Protein AF-W6MS26-F1 (afdb_monomer)

pLDDT: mean 78.22, std 16.93, range [36.12, 95.62]

Nearest PDB structures (foldseek):
  6zw6-assembly1_A  TM=4.729E-01  e=1.577E-01  Nostoc punctiforme
  7o40-assembly1_F  TM=5.933E-01  e=5.986E-01  Synechocystis sp. PCC 6803 substr. Kazusa
  6zw4-assembly1_A  TM=4.926E-01  e=3.838E-01  Nostoc punctiforme
  6zw4-assembly1_E  TM=4.924E-01  e=1.367E+00  Nostoc punctiforme

Structure (mmCIF, N/CA/C/O backbone):
data_AF-W6MS26-F1
#
_entry.id   AF-W6MS26-F1
#
loop_
_atom_site.group_PDB
_atom_site.id
_atom_site.type_symbol
_atom_site.label_atom_id
_atom_site.label_alt_id
_atom_site.label_comp_id
_atom_site.label_asym_id
_atom_site.label_entity_id
_atom_site.label_seq_id
_atom_site.pdbx_PDB_ins_code
_atom_site.Cartn_x
_atom_site.Cartn_y
_atom_site.Cartn_z
_atom_site.occupancy
_atom_site.B_iso_or_equiv
_atom_site.auth_seq_id
_atom_site.auth_comp_id
_atom_site.auth_asym_id
_atom_site.auth_atom_id
_atom_site.pdbx_PDB_model_num
ATOM 1 N N . MET A 1 1 ? 24.047 -9.763 -22.344 1.00 40.62 1 MET A N 1
ATOM 2 C CA . MET A 1 1 ? 23.987 -9.605 -20.871 1.00 40.62 1 MET A CA 1
ATOM 3 C C . MET A 1 1 ? 23.119 -8.418 -20.430 1.00 40.62 1 MET A C 1
ATOM 5 O O . MET A 1 1 ? 22.996 -8.222 -19.233 1.00 40.62 1 MET A O 1
ATOM 9 N N . SER A 1 2 ? 22.512 -7.654 -21.349 1.00 57.59 2 SER A N 1
ATOM 10 C CA . SER A 1 2 ? 21.778 -6.408 -21.068 1.00 57.59 2 SER A CA 1
ATOM 11 C C . SER A 1 2 ? 20.254 -6.579 -20.934 1.00 57.59 2 SER A C 1
ATOM 13 O O . SER A 1 2 ? 19.649 -5.984 -20.053 1.00 57.59 2 SER A O 1
ATOM 15 N N . GLU A 1 3 ? 19.618 -7.439 -21.735 1.00 57.94 3 GLU A N 1
ATOM 16 C CA . GLU A 1 3 ? 18.144 -7.550 -21.737 1.00 57.94 3 GLU A CA 1
ATOM 17 C C . GLU A 1 3 ? 17.57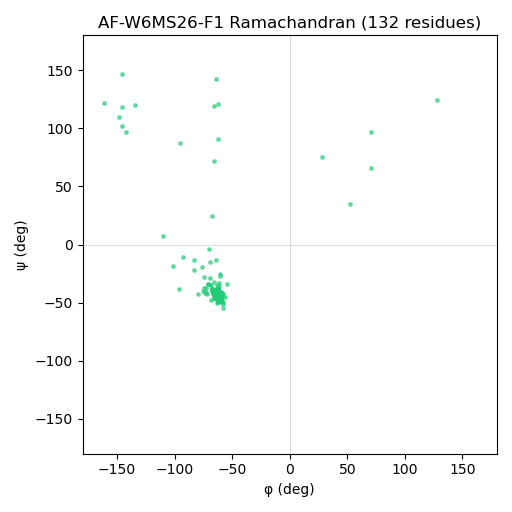0 -8.242 -20.489 1.00 57.94 3 GLU A C 1
ATOM 19 O O . GLU A 1 3 ? 16.540 -7.835 -19.956 1.00 57.94 3 GLU A O 1
ATOM 24 N N . GLU A 1 4 ? 18.252 -9.266 -19.974 1.00 58.31 4 GLU A N 1
ATOM 25 C CA . GLU A 1 4 ? 17.772 -10.054 -18.831 1.00 58.31 4 GLU A CA 1
ATOM 26 C C . GLU A 1 4 ? 17.822 -9.255 -17.514 1.00 58.31 4 GLU A C 1
ATOM 28 O O . GLU A 1 4 ? 16.934 -9.373 -16.666 1.00 58.31 4 GLU A O 1
ATOM 33 N N . SER A 1 5 ? 18.816 -8.369 -17.366 1.00 64.12 5 SER A N 1
ATOM 34 C CA . SER A 1 5 ? 18.892 -7.424 -16.246 1.00 64.12 5 SER A CA 1
ATOM 35 C C . SER A 1 5 ? 17.807 -6.351 -16.310 1.00 64.12 5 SER A C 1
ATOM 37 O O . SER A 1 5 ? 17.283 -5.953 -15.268 1.00 64.12 5 SER A O 1
ATOM 39 N N . ASP A 1 6 ? 17.434 -5.916 -17.514 1.00 67.56 6 ASP A N 1
ATOM 40 C CA . ASP A 1 6 ? 16.405 -4.895 -17.708 1.00 67.56 6 ASP A CA 1
ATOM 41 C C . ASP A 1 6 ? 15.002 -5.443 -17.437 1.00 67.56 6 ASP A C 1
ATOM 43 O O . ASP A 1 6 ? 14.216 -4.798 -16.737 1.00 67.56 6 ASP A O 1
ATOM 47 N N . ILE A 1 7 ? 14.705 -6.663 -17.898 1.00 76.56 7 ILE A N 1
ATOM 48 C CA . ILE A 1 7 ? 13.440 -7.354 -17.599 1.00 76.56 7 ILE A CA 1
ATOM 49 C C . ILE A 1 7 ? 13.286 -7.552 -16.089 1.00 76.56 7 ILE A C 1
ATOM 51 O O . ILE A 1 7 ? 12.238 -7.234 -15.525 1.00 76.56 7 ILE A O 1
ATOM 55 N N . ARG A 1 8 ? 14.343 -8.018 -15.413 1.00 76.62 8 ARG A N 1
ATOM 56 C CA . ARG A 1 8 ? 14.324 -8.226 -13.962 1.00 76.62 8 ARG A CA 1
ATOM 57 C C . ARG A 1 8 ? 14.098 -6.924 -13.197 1.00 76.62 8 ARG A C 1
ATOM 59 O O . ARG A 1 8 ? 13.294 -6.897 -12.270 1.00 76.62 8 ARG A O 1
ATOM 66 N N . TYR A 1 9 ? 14.749 -5.837 -13.606 1.00 79.19 9 TYR A N 1
ATOM 67 C CA . TYR A 1 9 ? 14.530 -4.529 -12.994 1.00 79.19 9 TYR A CA 1
ATOM 68 C C . TYR A 1 9 ? 13.082 -4.050 -13.163 1.00 79.19 9 TYR A C 1
ATOM 70 O O . TYR A 1 9 ? 12.478 -3.579 -12.201 1.00 79.19 9 TYR A O 1
ATOM 78 N N . ILE A 1 10 ? 12.511 -4.168 -14.370 1.00 81.38 10 ILE A N 1
ATOM 79 C CA . ILE A 1 10 ? 11.114 -3.785 -14.630 1.00 81.38 10 ILE A CA 1
ATOM 80 C C . ILE A 1 10 ? 10.172 -4.599 -13.741 1.00 81.38 10 ILE A C 1
ATOM 82 O O . ILE A 1 10 ? 9.283 -4.018 -13.118 1.00 81.38 10 ILE A O 1
ATOM 86 N N . GLN A 1 11 ? 10.405 -5.907 -13.623 1.00 83.81 11 GLN A N 1
ATOM 87 C CA . GLN A 1 11 ? 9.614 -6.778 -12.759 1.00 83.81 11 GLN A CA 1
ATOM 88 C C . GLN A 1 11 ? 9.685 -6.336 -11.291 1.00 83.81 11 GLN A C 1
ATOM 90 O O . GLN A 1 11 ? 8.650 -6.129 -10.671 1.00 83.81 11 GLN A O 1
ATOM 95 N N . GLU A 1 12 ? 10.880 -6.059 -10.763 1.00 83.75 12 GLU A N 1
ATOM 96 C CA . GLU A 1 12 ? 11.054 -5.570 -9.387 1.00 83.75 12 GLU A CA 1
ATOM 97 C C . GLU A 1 12 ? 10.346 -4.229 -9.127 1.00 83.75 12 GLU A C 1
ATOM 99 O O . GLU A 1 12 ? 10.015 -3.907 -7.983 1.00 83.75 12 GLU A O 1
ATOM 104 N N . ARG A 1 13 ? 10.146 -3.399 -10.159 1.00 85.00 13 ARG A N 1
ATOM 105 C CA . ARG A 1 13 ? 9.364 -2.158 -10.047 1.00 85.00 13 ARG A CA 1
ATOM 106 C C . ARG A 1 13 ? 7.866 -2.428 -10.105 1.00 85.00 13 ARG A C 1
ATOM 108 O O . ARG A 1 13 ? 7.141 -1.858 -9.298 1.00 85.00 13 ARG A O 1
ATOM 115 N N . LEU A 1 14 ? 7.408 -3.304 -11.000 1.00 87.06 14 LEU A N 1
ATOM 116 C CA . LEU A 1 14 ? 6.005 -3.725 -11.058 1.00 87.06 14 LEU A CA 1
ATOM 117 C C . LEU A 1 14 ? 5.566 -4.387 -9.747 1.00 87.06 14 LEU A C 1
ATOM 119 O O . LEU A 1 14 ? 4.502 -4.051 -9.235 1.00 87.06 14 LEU A O 1
ATOM 123 N N . ASP A 1 15 ? 6.415 -5.230 -9.161 1.00 89.56 15 ASP A N 1
ATOM 124 C CA . ASP A 1 15 ? 6.165 -5.864 -7.865 1.00 89.56 15 ASP A CA 1
ATOM 125 C C . ASP A 1 15 ? 6.096 -4.816 -6.736 1.00 89.56 15 ASP A C 1
ATOM 127 O O . ASP A 1 15 ? 5.217 -4.876 -5.877 1.00 89.56 15 ASP A O 1
ATOM 131 N N . SER A 1 16 ? 6.967 -3.799 -6.772 1.00 90.31 16 SER A N 1
ATOM 132 C CA . SER A 1 16 ? 6.938 -2.664 -5.832 1.00 90.31 16 SER A CA 1
ATOM 133 C C . SER A 1 16 ? 5.646 -1.842 -5.956 1.00 90.31 16 SER A C 1
ATOM 135 O O . SER A 1 16 ? 5.040 -1.474 -4.948 1.00 90.31 16 SER A O 1
ATOM 137 N N . LEU A 1 17 ? 5.181 -1.579 -7.185 1.00 90.62 17 LEU A N 1
ATOM 138 C CA . LEU A 1 17 ? 3.892 -0.920 -7.428 1.00 90.62 17 LEU A CA 1
ATOM 139 C C . LEU A 1 17 ? 2.717 -1.777 -6.939 1.00 90.62 17 LEU A C 1
ATOM 141 O O . LEU A 1 17 ? 1.801 -1.252 -6.313 1.00 90.62 17 LEU A O 1
ATOM 145 N N . TYR A 1 18 ? 2.763 -3.088 -7.164 1.00 92.69 18 TYR A N 1
ATOM 146 C CA . TYR A 1 18 ? 1.741 -4.011 -6.678 1.00 92.69 18 TYR A CA 1
ATOM 147 C C . TYR A 1 18 ? 1.667 -4.044 -5.141 1.00 92.69 18 TYR A C 1
ATOM 149 O O . TYR A 1 18 ? 0.579 -4.081 -4.559 1.00 92.69 18 TYR A O 1
ATOM 157 N N . GLU A 1 19 ? 2.812 -3.975 -4.457 1.00 93.12 19 GLU A N 1
ATOM 158 C CA . GLU A 1 19 ? 2.858 -3.871 -2.994 1.00 93.12 19 GLU A CA 1
ATOM 159 C C . GLU A 1 19 ? 2.206 -2.568 -2.500 1.00 93.12 19 GLU A C 1
ATOM 161 O O . GLU A 1 19 ? 1.464 -2.568 -1.514 1.00 93.12 19 GLU A O 1
ATOM 166 N N . ILE A 1 20 ? 2.445 -1.453 -3.197 1.00 93.19 20 ILE A N 1
ATOM 167 C CA . ILE A 1 20 ? 1.799 -0.165 -2.913 1.00 93.19 20 ILE A CA 1
ATOM 168 C C . ILE A 1 20 ? 0.281 -0.273 -3.088 1.00 93.19 20 ILE A C 1
ATOM 170 O O . ILE A 1 20 ? -0.454 0.136 -2.189 1.00 93.19 20 ILE A O 1
ATOM 174 N N . ASP A 1 21 ? -0.191 -0.843 -4.197 1.00 93.69 21 ASP A N 1
ATOM 175 C CA . ASP A 1 21 ? -1.623 -1.028 -4.455 1.00 93.69 21 ASP A CA 1
ATOM 176 C C . ASP A 1 21 ? -2.273 -1.897 -3.375 1.00 93.69 21 ASP A C 1
ATOM 178 O O . ASP A 1 21 ? -3.334 -1.557 -2.847 1.00 93.69 21 ASP A O 1
ATOM 182 N N . THR A 1 22 ? -1.592 -2.964 -2.954 1.00 94.56 22 THR A N 1
ATOM 183 C CA . THR A 1 22 ? -2.045 -3.813 -1.847 1.00 94.56 22 THR A CA 1
ATOM 184 C C . THR A 1 22 ? -2.187 -3.004 -0.554 1.00 94.56 22 THR A C 1
ATOM 186 O O . THR A 1 22 ? -3.208 -3.102 0.122 1.00 94.56 22 THR A O 1
ATOM 189 N N . LYS A 1 23 ? -1.220 -2.134 -0.226 1.00 92.62 23 LYS A N 1
ATOM 190 C CA . LYS A 1 23 ? -1.308 -1.248 0.952 1.00 92.62 23 LYS A CA 1
ATOM 191 C C . LYS A 1 23 ? -2.465 -0.257 0.862 1.00 92.62 23 LYS A C 1
ATOM 193 O O . LYS A 1 23 ? -3.071 0.049 1.888 1.00 92.62 23 LYS A O 1
ATOM 198 N N . ILE A 1 24 ? -2.792 0.232 -0.335 1.00 94.00 24 ILE A N 1
ATOM 199 C CA . ILE A 1 24 ? -3.953 1.106 -0.558 1.00 94.00 24 ILE A CA 1
ATOM 200 C C . ILE A 1 24 ? -5.256 0.337 -0.309 1.00 94.00 24 ILE A C 1
ATOM 202 O O . ILE A 1 24 ? -6.145 0.854 0.367 1.00 94.00 24 ILE A O 1
ATOM 206 N N . VAL A 1 25 ? -5.362 -0.906 -0.784 1.00 95.44 25 VAL A N 1
ATOM 207 C CA . VAL A 1 25 ? -6.527 -1.764 -0.513 1.00 95.44 25 VAL A CA 1
ATOM 208 C C . VAL A 1 25 ? -6.665 -2.040 0.986 1.00 95.44 25 VAL A C 1
ATOM 210 O O . VAL A 1 25 ? -7.742 -1.833 1.543 1.00 95.44 25 VAL A O 1
ATOM 213 N N . THR A 1 26 ? -5.579 -2.407 1.670 1.00 94.00 26 THR A N 1
ATOM 214 C CA . THR A 1 26 ? -5.584 -2.627 3.128 1.00 94.00 26 THR A CA 1
ATOM 215 C C . THR A 1 26 ? -5.944 -1.357 3.901 1.00 94.00 26 THR A C 1
ATOM 217 O O . THR A 1 26 ? -6.634 -1.408 4.915 1.00 94.00 26 THR A O 1
ATOM 220 N N . LEU A 1 27 ? -5.511 -0.184 3.432 1.00 94.69 27 LEU A N 1
ATOM 221 C CA . LEU A 1 27 ? -5.924 1.097 4.002 1.00 94.69 27 LEU A CA 1
ATOM 222 C C . LEU A 1 27 ? -7.439 1.300 3.904 1.00 94.69 27 LEU A C 1
ATOM 224 O O . LEU A 1 27 ? -8.049 1.721 4.887 1.00 94.69 27 LEU A O 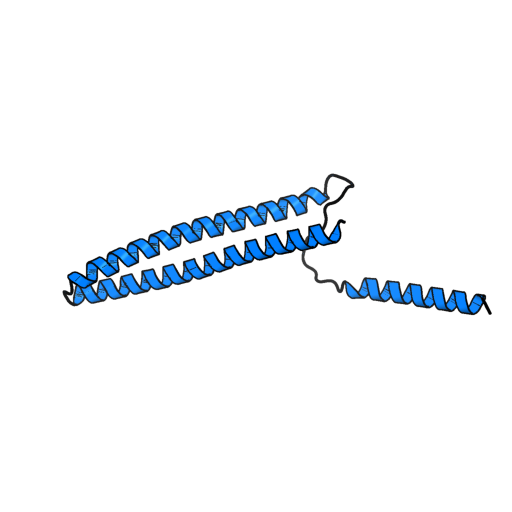1
ATOM 228 N N . LEU A 1 28 ? -8.044 1.001 2.752 1.00 94.56 28 LEU A N 1
ATOM 229 C CA . LEU A 1 28 ? -9.493 1.117 2.566 1.00 94.56 28 LEU A CA 1
ATOM 230 C C . LEU A 1 28 ? -10.255 0.145 3.474 1.00 94.56 28 LEU A C 1
ATOM 232 O O . LEU A 1 28 ? -11.267 0.528 4.062 1.00 94.56 28 LEU A O 1
ATOM 236 N N . ASP A 1 29 ? -9.742 -1.072 3.641 1.00 95.62 29 ASP A N 1
ATOM 237 C CA . ASP A 1 29 ? -10.323 -2.069 4.542 1.00 95.62 29 ASP A CA 1
ATOM 238 C C . ASP A 1 29 ? -10.258 -1.624 6.014 1.00 95.62 29 ASP A C 1
ATOM 240 O O . ASP A 1 29 ? -11.264 -1.640 6.730 1.00 95.62 29 ASP A O 1
ATOM 244 N N . ASN A 1 30 ? -9.112 -1.087 6.447 1.00 93.69 30 ASN A N 1
ATOM 245 C CA . ASN A 1 30 ? -8.951 -0.529 7.791 1.00 93.69 30 ASN A CA 1
ATOM 246 C C . ASN A 1 30 ? -9.869 0.681 8.030 1.00 93.69 30 ASN A C 1
ATOM 248 O O . ASN A 1 30 ? -10.426 0.826 9.119 1.00 93.69 30 ASN A O 1
ATOM 252 N N . MET A 1 31 ? -10.076 1.541 7.023 1.00 94.38 31 MET A N 1
ATOM 253 C CA . MET A 1 31 ? -11.040 2.647 7.110 1.00 94.38 31 MET A CA 1
ATOM 254 C C . MET A 1 31 ? -12.477 2.136 7.246 1.00 94.38 31 MET A C 1
ATOM 256 O O . MET A 1 31 ? -13.222 2.621 8.099 1.00 94.38 31 MET A O 1
ATOM 260 N N . SER A 1 32 ? -12.864 1.151 6.433 1.00 95.56 32 SER A N 1
ATOM 261 C CA . SER A 1 32 ? -14.188 0.522 6.492 1.00 95.56 32 SER A CA 1
ATOM 262 C C . SER A 1 32 ? -14.450 -0.095 7.870 1.00 95.56 32 SER A C 1
ATOM 264 O O . SER A 1 32 ? -15.492 0.144 8.491 1.00 95.56 32 SER A O 1
ATOM 266 N N . SER A 1 33 ? -13.456 -0.806 8.400 1.00 93.50 33 SER A N 1
ATOM 267 C CA . SER A 1 33 ? -13.496 -1.413 9.730 1.00 93.50 33 SER A CA 1
ATOM 268 C C . SER A 1 33 ? -13.561 -0.362 10.842 1.00 93.50 33 SER A C 1
ATOM 270 O O . SER A 1 33 ? -14.357 -0.492 11.768 1.00 93.50 33 SER A O 1
ATOM 272 N N . ALA A 1 34 ? -12.805 0.737 10.742 1.00 92.88 34 ALA A N 1
ATOM 273 C CA . ALA A 1 34 ? -12.893 1.846 11.695 1.00 92.88 34 ALA A CA 1
ATOM 274 C C . ALA A 1 34 ? -14.293 2.491 11.706 1.00 92.88 34 ALA A C 1
ATOM 276 O O . ALA A 1 34 ? -14.857 2.736 12.772 1.00 92.88 34 ALA A O 1
ATOM 277 N N . ILE A 1 35 ? -14.894 2.732 10.538 1.00 93.88 35 ILE A N 1
ATOM 278 C CA . ILE A 1 35 ? -16.253 3.290 10.445 1.00 93.88 35 ILE A CA 1
ATOM 279 C C . ILE A 1 35 ? -17.284 2.318 11.036 1.00 93.88 35 ILE A C 1
ATOM 281 O O . ILE A 1 35 ? -18.187 2.742 11.763 1.00 93.88 35 ILE A O 1
ATOM 285 N N . SER A 1 36 ? -17.130 1.021 10.769 1.00 92.62 36 SER A N 1
ATOM 286 C CA . SER A 1 36 ? -18.000 -0.025 11.316 1.00 92.62 36 SER A CA 1
ATOM 287 C C . SER A 1 36 ? -17.919 -0.074 12.843 1.00 92.62 36 SER A C 1
ATOM 289 O O . SER A 1 36 ? -18.952 -0.001 13.511 1.00 92.62 36 SER A O 1
ATOM 291 N N . ASN A 1 37 ? -16.705 -0.048 13.402 1.00 91.06 37 ASN A N 1
ATOM 292 C CA . ASN A 1 37 ? -16.471 -0.008 14.847 1.00 91.06 37 ASN A CA 1
ATOM 293 C C . ASN A 1 37 ? -17.051 1.259 15.489 1.00 91.06 37 ASN A C 1
ATOM 295 O O . ASN A 1 37 ? -17.620 1.206 16.576 1.00 91.06 37 ASN A O 1
ATOM 299 N N . LEU A 1 38 ? -16.966 2.410 14.814 1.00 90.25 38 LEU A N 1
ATOM 300 C CA . LEU A 1 38 ? -17.585 3.649 15.287 1.00 90.25 38 LEU A CA 1
ATOM 301 C C . LEU A 1 38 ? -19.116 3.510 15.381 1.00 90.25 38 LEU A C 1
ATOM 303 O O . LEU A 1 38 ? -19.729 3.929 16.369 1.00 90.25 38 LEU A O 1
ATOM 307 N N . HIS A 1 39 ? -19.739 2.925 14.355 1.00 90.06 39 HIS A N 1
ATOM 308 C CA . HIS A 1 39 ? -21.182 2.700 14.326 1.00 90.06 39 HIS A CA 1
ATOM 309 C C . HIS A 1 39 ? -21.622 1.715 15.417 1.00 90.06 39 HIS A C 1
ATOM 311 O O . HIS A 1 39 ? -22.582 1.977 16.148 1.00 90.06 39 HIS A O 1
ATOM 317 N N . GLU A 1 40 ? -20.891 0.612 15.561 1.00 88.38 40 GLU A N 1
ATOM 318 C CA . GLU A 1 40 ? -21.139 -0.404 16.577 1.00 88.38 40 GLU A CA 1
ATOM 319 C C . GLU A 1 40 ? -20.960 0.152 17.993 1.00 88.38 40 GLU A C 1
ATOM 321 O O . GLU A 1 40 ? -21.858 0.0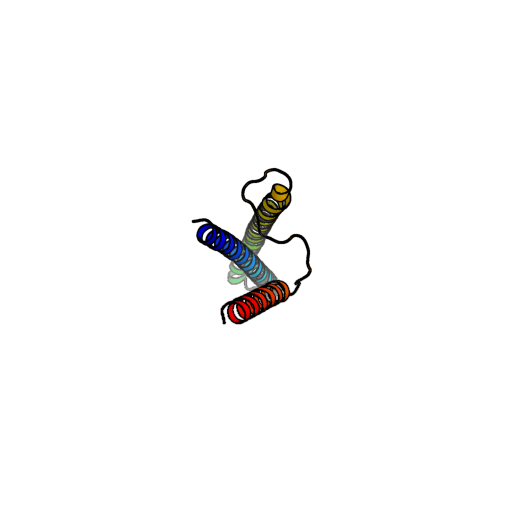12 18.825 1.00 88.38 40 GLU A O 1
ATOM 326 N N . GLY A 1 41 ? -19.879 0.894 18.241 1.00 86.44 41 GLY A N 1
ATOM 327 C CA . GLY A 1 41 ? -19.634 1.561 19.517 1.00 86.44 41 GLY A CA 1
ATOM 328 C C . GLY A 1 41 ? -20.761 2.527 19.887 1.00 86.44 41 GLY A C 1
ATOM 329 O O . GLY A 1 41 ? -21.253 2.507 21.015 1.00 86.44 41 GLY A O 1
ATOM 330 N N . LYS A 1 42 ? -21.263 3.316 18.925 1.00 87.75 42 LYS A N 1
ATOM 331 C CA . LYS A 1 42 ? -22.412 4.210 19.149 1.00 87.75 42 LYS A CA 1
ATOM 332 C C . LYS A 1 42 ? -23.678 3.436 19.535 1.00 87.75 42 LYS A C 1
ATOM 334 O O . LYS A 1 42 ? -24.390 3.848 20.451 1.00 87.75 42 LYS A O 1
ATOM 339 N N . LYS A 1 43 ? -23.949 2.310 18.868 1.00 86.44 43 LYS A N 1
ATOM 340 C CA . LYS A 1 43 ? -25.094 1.437 19.167 1.00 86.44 43 LYS A CA 1
ATOM 341 C C . LYS A 1 43 ? -24.972 0.790 20.550 1.00 86.44 43 LYS A C 1
ATOM 343 O O . LYS A 1 43 ? -25.962 0.732 21.274 1.00 86.44 43 LYS A O 1
ATOM 348 N N . MET A 1 44 ? -23.774 0.352 20.935 1.00 82.88 44 MET A N 1
ATOM 349 C CA . MET A 1 44 ? -23.507 -0.260 22.242 1.00 82.88 44 MET A CA 1
ATOM 350 C C . MET A 1 44 ? -23.651 0.731 23.400 1.00 82.88 44 MET A C 1
ATOM 352 O O . MET A 1 44 ? -24.222 0.369 24.429 1.00 82.88 44 MET A O 1
ATOM 356 N N . ILE A 1 45 ? -23.231 1.990 23.216 1.00 83.00 45 ILE A N 1
ATOM 357 C CA . ILE A 1 45 ? -23.451 3.070 24.196 1.00 83.00 45 ILE A CA 1
ATOM 358 C C . ILE A 1 45 ? -24.949 3.259 24.462 1.00 83.00 45 ILE A C 1
ATOM 360 O O . ILE A 1 45 ? -25.364 3.387 25.609 1.00 83.00 45 ILE A O 1
ATOM 364 N N . SER A 1 46 ? -25.783 3.219 23.417 1.00 79.88 46 SER A N 1
ATOM 365 C CA . SER A 1 46 ? -27.244 3.313 23.566 1.00 79.88 46 SER A CA 1
ATOM 366 C C . SER A 1 46 ? -27.886 2.087 24.235 1.00 79.88 46 SER A C 1
ATOM 368 O O . SER A 1 46 ? -29.041 2.163 24.640 1.00 79.88 46 SER A O 1
ATOM 370 N N . GLN A 1 47 ? -27.170 0.963 24.336 1.00 82.56 47 GLN A N 1
ATOM 371 C CA . GLN A 1 47 ? -27.657 -0.307 24.891 1.00 82.56 47 GLN A CA 1
ATOM 372 C C . GLN A 1 47 ? -27.021 -0.665 26.248 1.00 82.56 47 GLN A C 1
ATOM 374 O O . GLN A 1 47 ? -27.245 -1.772 26.733 1.00 82.56 47 GLN A O 1
ATOM 379 N N . SER A 1 48 ? -26.230 0.237 26.850 1.00 75.38 48 SER A N 1
ATOM 380 C CA . SER A 1 48 ? -25.556 0.051 28.151 1.00 75.38 48 SER A CA 1
ATOM 381 C C . SER A 1 48 ? -24.729 -1.243 28.265 1.00 75.38 48 SER A C 1
ATOM 383 O O . SER A 1 48 ? -24.654 -1.849 29.331 1.00 75.38 48 SER A O 1
ATOM 385 N N . LYS A 1 49 ? -24.096 -1.680 27.166 1.00 73.31 49 LYS A N 1
ATOM 386 C CA . LYS A 1 49 ? -23.169 -2.827 27.156 1.00 73.31 49 LYS A CA 1
ATOM 387 C C . LYS A 1 49 ? -21.724 -2.341 27.301 1.00 73.31 49 LYS A C 1
ATOM 389 O O . LYS A 1 49 ? -21.054 -2.085 26.303 1.00 73.31 49 LYS A O 1
ATOM 394 N N . GLU A 1 50 ? -21.26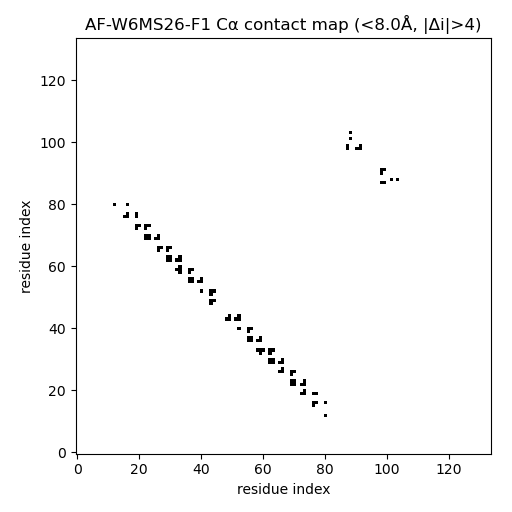8 -2.175 28.542 1.00 71.31 50 GLU A N 1
ATOM 395 C CA . GLU A 1 50 ? -19.963 -1.565 28.854 1.00 71.31 50 GLU A CA 1
ATOM 396 C C . GLU A 1 50 ? -18.753 -2.478 28.582 1.00 71.31 50 GLU A C 1
ATOM 398 O O . GLU A 1 50 ? -17.769 -2.002 28.023 1.00 71.31 50 GLU A O 1
ATOM 403 N N . GLU A 1 51 ? -18.818 -3.783 28.878 1.00 67.81 51 GLU A N 1
ATOM 404 C CA . GLU A 1 51 ? -17.676 -4.700 28.669 1.00 67.81 51 GLU A CA 1
ATOM 405 C C . GLU A 1 51 ? -17.262 -4.821 27.191 1.00 67.81 51 GLU A C 1
ATOM 407 O O . GLU A 1 51 ? -16.075 -4.845 26.874 1.00 67.81 51 GLU A O 1
ATOM 412 N N . SER A 1 52 ? -18.227 -4.833 26.266 1.00 75.25 52 SER A N 1
ATOM 413 C CA . SER A 1 52 ? -17.966 -4.884 24.819 1.00 75.25 52 SER A CA 1
ATOM 414 C C . SER A 1 52 ? -17.506 -3.548 24.229 1.00 75.25 52 SER A C 1
ATOM 416 O O . SER A 1 52 ? -16.947 -3.516 23.134 1.00 75.25 52 SER A O 1
ATOM 418 N N . LEU A 1 53 ? -17.749 -2.432 24.923 1.00 82.81 53 LEU A N 1
ATOM 419 C CA . LEU A 1 53 ? -17.487 -1.096 24.391 1.00 82.81 53 LEU A CA 1
ATOM 420 C C . LEU A 1 53 ? -15.990 -0.767 24.376 1.00 82.81 53 LEU A C 1
ATOM 422 O O . LEU A 1 53 ? -15.513 -0.123 23.440 1.00 82.81 53 LEU A O 1
ATOM 426 N N . GLU A 1 54 ? -15.248 -1.197 25.397 1.00 85.44 54 GLU A N 1
ATOM 427 C CA . GLU A 1 54 ? -13.805 -0.945 25.470 1.00 85.44 54 GLU A CA 1
ATOM 428 C C . GLU A 1 54 ? -13.026 -1.717 24.400 1.00 85.44 54 GLU A C 1
ATOM 430 O O . GLU A 1 54 ? -12.093 -1.171 23.807 1.00 85.44 54 GLU A O 1
ATOM 435 N N . GLU A 1 55 ? -13.460 -2.932 24.058 1.00 87.38 55 GLU A N 1
ATOM 436 C CA . GLU A 1 55 ? -12.859 -3.702 22.964 1.00 87.38 55 GLU A CA 1
ATOM 437 C C . GLU A 1 55 ? -13.090 -3.020 21.605 1.00 87.38 55 GLU A C 1
ATOM 439 O O . GLU A 1 55 ? -12.146 -2.810 20.844 1.00 87.38 55 GLU A O 1
ATOM 444 N N . VAL A 1 56 ? -14.314 -2.553 21.331 1.00 88.06 56 VAL A N 1
ATOM 445 C CA . VAL A 1 56 ? -14.625 -1.820 20.089 1.00 88.06 56 VAL A CA 1
ATOM 446 C C . VAL A 1 56 ? -13.832 -0.512 19.988 1.00 88.06 56 VAL A C 1
ATOM 448 O O . VAL A 1 56 ? -13.330 -0.168 18.915 1.00 88.06 56 VAL A O 1
ATOM 451 N N . LYS A 1 57 ? -13.650 0.218 21.098 1.00 89.50 57 LYS A N 1
ATOM 452 C CA . LYS A 1 57 ? -12.799 1.422 21.134 1.00 89.50 57 LYS A CA 1
ATOM 453 C C . LYS A 1 57 ? -11.334 1.102 20.851 1.00 89.50 57 LYS A C 1
ATOM 455 O O . LYS A 1 57 ? -10.674 1.860 20.137 1.00 89.50 57 LYS A O 1
ATOM 460 N N . LYS A 1 58 ? -10.818 0.001 21.403 1.00 91.88 58 LYS A N 1
ATOM 461 C CA . LYS A 1 58 ? -9.447 -0.451 21.159 1.00 91.88 58 LYS A CA 1
ATOM 462 C C . LYS A 1 58 ? -9.243 -0.784 19.682 1.00 91.88 58 LYS A C 1
ATOM 464 O O . LYS A 1 58 ? -8.328 -0.233 19.073 1.00 91.88 58 LYS A O 1
ATOM 469 N N . GLN A 1 59 ? -10.138 -1.577 19.095 1.00 90.75 59 GLN A N 1
ATOM 470 C CA . GLN A 1 59 ? -10.093 -1.930 17.673 1.00 90.75 59 GLN A CA 1
ATOM 471 C C . GLN A 1 59 ? -10.255 -0.705 16.768 1.00 90.75 59 GLN A C 1
ATOM 473 O O . GLN A 1 59 ? -9.578 -0.584 15.754 1.00 90.75 59 GLN A O 1
ATOM 478 N N . PHE A 1 60 ? -11.116 0.250 17.133 1.00 92.62 60 PHE A N 1
ATOM 479 C CA . PHE A 1 60 ? -11.226 1.526 16.422 1.00 92.62 60 PHE A CA 1
ATOM 480 C C . PHE A 1 60 ? -9.899 2.295 16.419 1.00 92.62 60 PHE A C 1
ATOM 482 O O . PHE A 1 60 ? -9.443 2.743 15.368 1.00 92.62 60 PHE A O 1
ATOM 489 N N . LYS A 1 61 ? -9.258 2.426 17.587 1.00 93.88 61 LYS A N 1
ATOM 490 C CA . LYS A 1 61 ? -7.972 3.119 17.722 1.00 93.88 61 LYS A CA 1
ATOM 491 C C . LYS A 1 61 ? -6.873 2.436 16.906 1.00 93.88 61 LYS A C 1
ATOM 493 O O . LYS A 1 61 ? -6.094 3.128 16.255 1.00 93.88 61 LYS A O 1
ATOM 498 N N . GLU A 1 62 ? -6.829 1.109 16.936 1.00 95.06 62 GLU A N 1
ATOM 499 C CA . GLU A 1 62 ? -5.885 0.302 16.163 1.00 95.06 62 GLU A CA 1
ATOM 500 C C . GLU A 1 62 ? -6.103 0.474 14.656 1.00 95.06 62 GLU A C 1
ATOM 502 O O . GLU A 1 62 ? -5.174 0.851 13.945 1.00 95.06 62 GLU A O 1
ATOM 507 N N . ASN A 1 63 ? -7.345 0.340 14.181 1.00 92.81 63 ASN A N 1
ATOM 508 C CA . ASN A 1 63 ? -7.688 0.545 12.774 1.00 92.81 63 ASN A CA 1
ATOM 509 C C . ASN A 1 63 ? -7.334 1.960 12.298 1.00 92.81 63 ASN A C 1
ATOM 511 O O . ASN A 1 63 ? -6.759 2.117 11.223 1.00 92.81 63 ASN A O 1
ATOM 515 N N . CYS A 1 64 ? -7.597 2.994 13.103 1.00 93.12 64 CYS A N 1
ATOM 516 C CA . CYS A 1 64 ? -7.169 4.358 12.792 1.00 93.12 64 CYS A CA 1
ATOM 517 C C . CYS A 1 64 ? -5.642 4.493 12.708 1.00 93.12 64 CYS A C 1
ATOM 519 O O . CYS A 1 64 ? -5.150 5.142 11.787 1.00 93.12 64 CYS A O 1
ATOM 521 N N . GLY A 1 65 ? -4.892 3.882 13.631 1.00 95.12 65 GLY A N 1
ATOM 522 C CA . GLY A 1 65 ? -3.427 3.846 13.573 1.00 95.12 65 GLY A CA 1
ATOM 523 C C . GLY A 1 65 ? -2.932 3.214 12.272 1.00 95.12 65 GLY A C 1
ATOM 524 O O . GLY A 1 65 ? -2.189 3.844 11.517 1.00 95.12 65 GLY A O 1
ATOM 525 N N . ASN A 1 66 ? -3.456 2.031 11.950 1.00 94.38 66 ASN A N 1
ATOM 526 C CA . ASN A 1 66 ? -3.104 1.282 10.748 1.00 94.38 66 ASN A CA 1
ATOM 527 C C . ASN A 1 66 ? -3.453 2.042 9.457 1.00 94.38 66 ASN A C 1
ATOM 529 O O . ASN A 1 66 ? -2.736 1.937 8.464 1.00 94.38 66 ASN A O 1
ATOM 533 N N . VAL A 1 67 ? -4.529 2.839 9.446 1.00 94.50 67 VAL A N 1
ATOM 534 C CA . VAL A 1 67 ? -4.856 3.727 8.316 1.00 94.50 67 VAL A CA 1
ATOM 535 C C . VAL A 1 67 ? -3.735 4.735 8.067 1.00 94.50 67 VAL A C 1
ATOM 537 O O . VAL A 1 67 ? -3.284 4.873 6.930 1.00 94.50 67 VAL A O 1
ATOM 540 N N . TYR A 1 68 ? -3.264 5.431 9.105 1.00 94.88 68 TYR A N 1
ATOM 541 C CA . TYR A 1 68 ? -2.199 6.425 8.952 1.00 94.88 68 TYR A CA 1
ATOM 542 C C . TYR A 1 68 ? -0.857 5.788 8.576 1.00 94.88 68 TYR A C 1
ATOM 544 O O . TYR A 1 68 ? -0.137 6.336 7.738 1.00 94.88 68 TYR A O 1
ATOM 552 N N . GLU A 1 69 ? -0.532 4.624 9.140 1.00 95.31 69 GLU A N 1
ATOM 553 C CA . GLU A 1 69 ? 0.692 3.887 8.810 1.00 95.31 69 GLU A CA 1
ATOM 554 C C . GLU A 1 69 ? 0.698 3.391 7.360 1.00 95.31 69 GLU A C 1
ATOM 556 O O . GLU A 1 69 ? 1.675 3.610 6.631 1.00 95.31 69 GLU A O 1
ATOM 561 N N . ASN A 1 70 ? -0.410 2.796 6.906 1.00 93.31 70 ASN A N 1
ATOM 562 C CA . ASN A 1 70 ? -0.554 2.343 5.523 1.00 93.31 70 ASN A CA 1
ATOM 563 C C . ASN A 1 70 ? -0.550 3.521 4.547 1.00 93.31 70 ASN A C 1
ATOM 565 O O . ASN A 1 70 ? 0.096 3.436 3.503 1.00 93.31 70 ASN A O 1
ATOM 569 N N . LEU A 1 71 ? -1.192 4.641 4.899 1.00 93.19 71 LEU A N 1
ATOM 570 C CA . LEU A 1 71 ? -1.196 5.850 4.074 1.00 93.19 71 LEU A CA 1
ATOM 571 C C . LEU A 1 71 ? 0.218 6.404 3.912 1.00 93.19 71 LEU A C 1
ATOM 573 O O . LEU A 1 71 ? 0.652 6.687 2.798 1.00 93.19 71 LEU A O 1
ATOM 577 N N . SER A 1 72 ? 0.944 6.534 5.023 1.00 94.00 72 SER A N 1
ATOM 578 C CA . SER A 1 72 ? 2.325 7.010 5.025 1.00 94.00 72 SER A CA 1
ATOM 579 C C . SER A 1 72 ? 3.206 6.115 4.154 1.00 94.00 72 SER A C 1
ATOM 581 O O . SER A 1 72 ? 3.888 6.595 3.246 1.00 94.00 72 SER A O 1
ATOM 583 N N . SER A 1 73 ? 3.115 4.800 4.355 1.00 92.88 73 SER A N 1
ATOM 584 C CA . SER A 1 73 ? 3.889 3.813 3.602 1.00 92.88 73 SER A CA 1
ATOM 585 C C . SER A 1 73 ? 3.572 3.835 2.104 1.00 92.88 73 SER A C 1
ATOM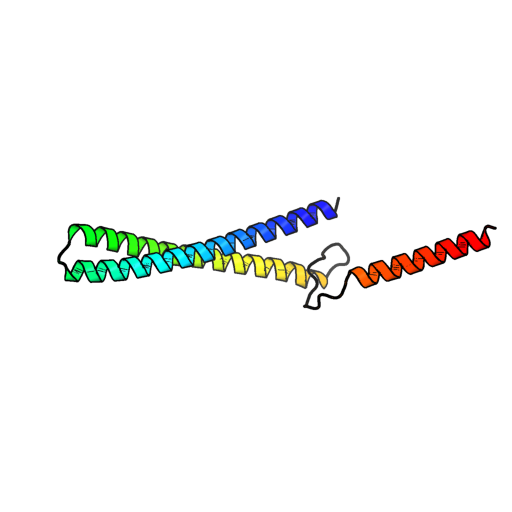 587 O O . SER A 1 73 ? 4.495 3.844 1.289 1.00 92.88 73 SER A O 1
ATOM 589 N N . ALA A 1 74 ? 2.291 3.890 1.728 1.00 92.88 74 ALA A N 1
ATOM 590 C CA . ALA A 1 74 ? 1.863 3.942 0.331 1.00 92.88 74 ALA A CA 1
ATOM 591 C C . ALA A 1 74 ? 2.314 5.241 -0.353 1.00 92.88 74 ALA A C 1
ATOM 593 O O . ALA A 1 74 ? 2.876 5.202 -1.446 1.00 92.88 74 ALA A O 1
ATOM 594 N N . VAL A 1 75 ? 2.151 6.396 0.302 1.00 92.50 75 VAL A N 1
ATOM 595 C CA . VAL A 1 75 ? 2.560 7.699 -0.248 1.00 92.50 75 VAL A CA 1
ATOM 596 C C . VAL A 1 75 ? 4.079 7.798 -0.393 1.00 92.50 75 VAL A C 1
ATOM 598 O O . VAL A 1 75 ? 4.569 8.294 -1.411 1.00 92.50 75 VAL A O 1
ATOM 601 N N . ILE A 1 76 ? 4.847 7.314 0.588 1.00 92.19 76 ILE A N 1
ATOM 602 C CA . ILE A 1 76 ? 6.314 7.264 0.501 1.00 92.19 76 ILE A CA 1
ATOM 603 C C . ILE A 1 76 ? 6.749 6.332 -0.636 1.00 92.19 76 ILE A C 1
ATOM 605 O O . ILE A 1 76 ? 7.626 6.708 -1.418 1.00 92.19 76 ILE A O 1
ATOM 609 N N . GLY A 1 77 ? 6.118 5.159 -0.755 1.00 90.88 77 GLY A N 1
ATOM 610 C CA . GLY A 1 77 ? 6.350 4.205 -1.840 1.00 90.88 77 GLY A CA 1
ATOM 611 C C . GLY A 1 77 ? 6.099 4.830 -3.210 1.00 90.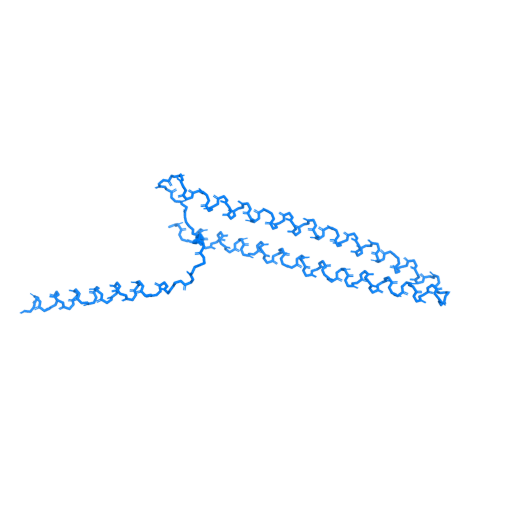88 77 GLY A C 1
ATOM 612 O O . GLY A 1 77 ? 7.013 4.895 -4.029 1.00 90.88 77 GLY A O 1
ATOM 613 N N . LEU A 1 78 ? 4.912 5.406 -3.421 1.00 90.31 78 LEU A N 1
ATOM 614 C CA . LEU A 1 78 ? 4.555 6.103 -4.661 1.00 90.31 78 LEU A CA 1
ATOM 615 C C . LEU A 1 78 ? 5.542 7.220 -4.985 1.00 90.31 78 LEU A C 1
ATOM 617 O O . LEU A 1 78 ? 6.017 7.332 -6.112 1.00 90.31 78 LEU A O 1
ATOM 621 N N . ARG A 1 79 ? 5.907 8.036 -3.991 1.00 88.19 79 ARG A N 1
ATOM 622 C CA . ARG A 1 79 ? 6.876 9.119 -4.186 1.00 88.19 79 ARG A CA 1
ATOM 623 C C . ARG A 1 79 ? 8.246 8.588 -4.603 1.00 88.19 79 ARG A C 1
ATOM 625 O O . ARG A 1 79 ? 8.919 9.232 -5.408 1.00 88.19 79 ARG A O 1
ATOM 632 N N . ARG A 1 80 ? 8.680 7.454 -4.049 1.00 88.62 80 ARG A N 1
ATOM 633 C CA . ARG A 1 80 ? 9.935 6.799 -4.433 1.00 88.62 80 ARG A CA 1
ATOM 634 C C . ARG A 1 80 ? 9.866 6.290 -5.871 1.00 88.62 80 ARG A C 1
ATOM 636 O O . ARG A 1 80 ? 10.794 6.569 -6.622 1.00 88.62 80 ARG A O 1
ATOM 643 N N . GLU A 1 81 ? 8.783 5.625 -6.265 1.00 85.56 81 GLU A N 1
ATOM 644 C CA . GLU A 1 81 ? 8.612 5.138 -7.642 1.00 85.56 81 GLU A CA 1
ATOM 645 C C . GLU A 1 81 ? 8.550 6.285 -8.654 1.00 85.56 81 GLU A C 1
ATOM 647 O O . GLU A 1 81 ? 9.239 6.237 -9.668 1.00 85.56 81 GLU A O 1
ATOM 652 N N . ILE A 1 82 ? 7.829 7.370 -8.348 1.00 83.50 82 ILE A N 1
ATOM 653 C CA . ILE A 1 82 ? 7.791 8.570 -9.198 1.00 83.50 82 ILE A CA 1
ATOM 654 C C . ILE A 1 82 ? 9.196 9.161 -9.369 1.00 83.50 82 ILE A C 1
ATOM 656 O O . ILE A 1 82 ? 9.579 9.507 -10.482 1.00 83.50 82 ILE A O 1
ATOM 660 N N . LYS A 1 83 ? 9.997 9.247 -8.297 1.00 82.12 83 LYS A N 1
ATOM 661 C CA . LYS A 1 83 ? 11.389 9.722 -8.389 1.00 82.12 83 LYS A CA 1
ATOM 662 C C . LYS A 1 83 ? 12.271 8.800 -9.229 1.00 82.12 83 LYS A C 1
ATOM 664 O O . LYS A 1 83 ? 13.114 9.292 -9.969 1.00 82.12 83 LYS A O 1
ATOM 669 N N . LEU A 1 84 ? 12.110 7.483 -9.101 1.00 80.75 84 LEU A N 1
ATOM 670 C CA . LEU A 1 84 ? 12.862 6.508 -9.898 1.00 80.75 84 LEU A CA 1
ATOM 671 C C . LEU A 1 84 ? 12.485 6.599 -11.381 1.00 80.75 84 LEU A C 1
ATOM 673 O O . LEU A 1 84 ? 13.366 6.573 -12.243 1.00 80.75 84 LEU A O 1
ATOM 677 N N . LEU A 1 85 ? 11.194 6.773 -11.665 1.00 75.19 85 LEU A N 1
ATOM 678 C CA . LEU A 1 85 ? 10.671 6.995 -13.006 1.00 75.19 85 LEU A CA 1
ATOM 679 C C . LEU A 1 85 ? 11.207 8.301 -13.614 1.00 75.19 85 LEU A C 1
ATOM 681 O O . LEU A 1 85 ? 11.673 8.304 -14.752 1.00 75.19 85 LEU A O 1
ATOM 685 N N . ASP A 1 86 ? 11.191 9.394 -12.851 1.00 66.50 86 ASP A N 1
ATOM 686 C CA . ASP A 1 86 ? 11.690 10.708 -13.273 1.00 66.50 86 ASP A CA 1
ATOM 687 C C . ASP A 1 86 ? 13.211 10.704 -13.497 1.00 66.50 86 ASP A C 1
ATOM 689 O O . ASP A 1 86 ? 13.698 11.187 -14.518 1.00 66.50 86 ASP A O 1
ATOM 693 N N . HIS A 1 87 ? 13.977 10.057 -12.610 1.00 65.31 87 HIS A N 1
ATOM 694 C CA . HIS A 1 87 ? 15.426 9.904 -12.767 1.00 65.31 87 HIS A CA 1
ATOM 695 C C . HIS A 1 87 ? 15.788 9.165 -14.065 1.00 65.31 87 HIS A C 1
ATOM 697 O O . HIS A 1 87 ? 16.690 9.594 -14.783 1.00 65.31 87 HIS A O 1
ATOM 703 N N . ARG A 1 88 ? 15.047 8.106 -14.420 1.00 59.38 88 ARG A N 1
ATOM 704 C CA . ARG A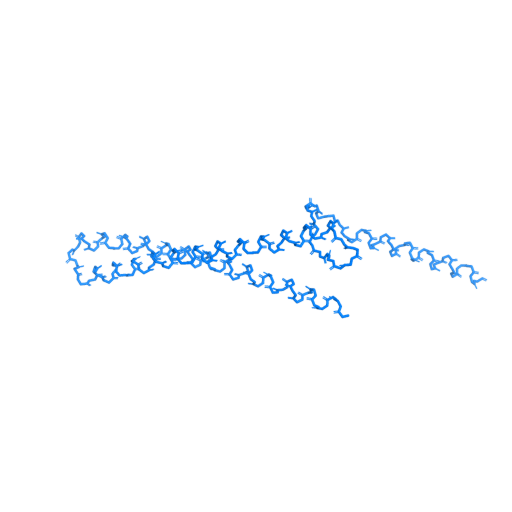 1 88 ? 15.239 7.389 -15.692 1.00 59.38 88 ARG A CA 1
ATOM 705 C C . ARG A 1 88 ? 14.707 8.145 -16.908 1.00 59.38 88 ARG A C 1
ATOM 707 O O . ARG A 1 88 ? 15.238 7.974 -18.001 1.00 59.38 88 ARG A O 1
ATOM 714 N N . THR A 1 89 ? 13.695 8.990 -16.735 1.00 54.81 89 THR A N 1
ATOM 715 C CA . THR A 1 89 ? 13.156 9.826 -17.816 1.00 54.81 89 THR A CA 1
ATOM 716 C C . THR A 1 89 ? 14.130 10.952 -18.180 1.00 54.81 89 THR A C 1
ATOM 718 O O . THR A 1 89 ? 14.400 11.162 -19.363 1.00 54.81 89 THR A O 1
ATOM 721 N N . ASN A 1 90 ? 14.737 11.602 -17.181 1.00 47.75 90 ASN A N 1
ATOM 722 C CA . ASN A 1 90 ? 15.656 12.734 -17.354 1.00 47.75 90 ASN A CA 1
ATOM 723 C C . ASN A 1 90 ? 17.106 12.325 -17.675 1.00 47.75 90 ASN A C 1
ATOM 725 O O . ASN A 1 90 ? 17.838 13.102 -18.289 1.00 47.75 90 ASN A O 1
ATOM 729 N N . ALA A 1 91 ? 17.522 11.097 -17.343 1.00 46.62 91 ALA A N 1
ATOM 730 C CA . ALA A 1 91 ? 18.820 10.548 -17.761 1.00 46.62 91 ALA A CA 1
ATOM 731 C C . ALA A 1 91 ? 18.955 10.386 -19.292 1.00 46.62 91 ALA A C 1
ATOM 733 O O . ALA A 1 91 ? 20.065 10.262 -19.797 1.00 46.62 91 ALA A O 1
ATOM 734 N N . ASN A 1 92 ? 17.854 10.478 -20.050 1.00 44.81 92 ASN A N 1
ATOM 735 C CA . ASN A 1 92 ? 17.872 10.485 -21.518 1.00 44.81 92 ASN A CA 1
ATOM 736 C C . ASN A 1 92 ? 18.452 11.771 -22.142 1.00 44.81 92 ASN A C 1
ATOM 738 O O . ASN A 1 92 ? 18.532 11.856 -23.366 1.00 44.81 92 ASN A O 1
ATOM 742 N N . VAL A 1 93 ? 18.817 12.783 -21.343 1.00 47.47 93 VAL A N 1
ATOM 743 C CA . VAL A 1 93 ? 19.325 14.073 -21.852 1.00 47.47 93 VAL A CA 1
ATOM 744 C C . VAL A 1 93 ? 20.851 14.194 -21.755 1.00 47.47 93 VAL A C 1
ATOM 746 O O . VAL A 1 93 ? 21.439 15.010 -22.460 1.00 47.47 93 VAL A O 1
ATOM 749 N N . VAL A 1 94 ? 21.534 13.381 -20.941 1.00 45.16 94 VAL A N 1
ATOM 750 C CA . VAL A 1 94 ? 22.987 13.510 -20.749 1.00 45.16 94 VAL A CA 1
ATOM 751 C C . VAL A 1 94 ? 23.634 12.135 -20.637 1.00 45.16 94 VAL A C 1
ATOM 753 O O . VAL A 1 94 ? 23.707 11.575 -19.548 1.00 45.16 94 VAL A O 1
ATOM 756 N N . SER A 1 95 ? 24.165 11.653 -21.762 1.00 36.12 95 SER A N 1
ATOM 757 C CA . SER A 1 95 ? 25.267 10.682 -21.921 1.00 36.12 95 SER A CA 1
ATOM 758 C C . SER A 1 95 ? 24.905 9.511 -22.829 1.00 36.12 95 SER A C 1
ATOM 760 O O . SER A 1 95 ? 23.961 8.763 -22.612 1.00 36.12 95 SER A O 1
ATOM 762 N N . ASP A 1 96 ? 25.746 9.361 -23.842 1.00 46.16 96 ASP A N 1
ATOM 763 C CA . ASP A 1 96 ? 25.705 8.466 -24.998 1.00 46.16 96 ASP A CA 1
ATOM 764 C C . ASP A 1 96 ? 25.870 6.966 -24.664 1.00 46.16 96 ASP A C 1
ATOM 766 O O . ASP A 1 96 ? 26.354 6.184 -25.479 1.00 46.16 96 ASP A O 1
ATOM 770 N N . LYS A 1 97 ? 25.545 6.544 -23.435 1.00 44.28 97 LYS A N 1
ATOM 771 C CA . LYS A 1 97 ? 25.683 5.157 -22.978 1.00 44.28 97 LYS A CA 1
ATOM 772 C C . LYS A 1 97 ? 24.559 4.802 -22.004 1.00 44.28 97 LYS A C 1
ATOM 774 O O . LYS A 1 97 ? 24.611 5.140 -20.830 1.00 44.28 97 LYS A O 1
ATOM 779 N N . GLU A 1 98 ? 23.580 4.074 -22.536 1.00 49.66 98 GLU A N 1
ATOM 780 C CA . GLU A 1 98 ? 22.824 3.056 -21.797 1.00 49.66 98 GLU A CA 1
ATOM 781 C C . GLU A 1 98 ? 21.843 3.540 -20.706 1.00 49.66 98 GLU A C 1
ATOM 783 O O . GLU A 1 98 ? 21.982 3.207 -19.537 1.00 49.66 98 GLU A O 1
ATOM 788 N N . VAL A 1 99 ? 20.771 4.245 -21.094 1.00 48.53 99 VAL A N 1
ATOM 789 C CA . VAL A 1 99 ? 19.473 4.180 -20.385 1.00 48.53 99 VAL A CA 1
ATOM 790 C C . VAL A 1 99 ? 18.334 4.384 -21.392 1.00 48.53 99 VAL A C 1
ATOM 792 O O . VAL A 1 99 ? 18.133 5.494 -21.861 1.00 48.53 99 VAL A O 1
ATOM 795 N N . ARG A 1 100 ? 17.550 3.343 -21.699 1.00 46.69 100 ARG A N 1
ATOM 796 C CA . ARG A 1 100 ? 16.122 3.414 -22.098 1.00 46.69 100 ARG A CA 1
ATOM 797 C C . ARG A 1 100 ? 15.478 2.146 -21.507 1.00 46.69 100 ARG A C 1
ATOM 799 O O . ARG A 1 100 ? 16.149 1.138 -21.409 1.00 46.69 100 ARG A O 1
ATOM 806 N N . ILE A 1 101 ? 14.228 2.078 -21.058 1.00 49.25 101 ILE A N 1
ATOM 807 C CA . ILE A 1 101 ? 13.007 2.460 -21.763 1.00 49.25 101 ILE A CA 1
ATOM 808 C C . ILE A 1 101 ? 11.887 2.662 -20.725 1.00 49.25 101 ILE A C 1
ATOM 810 O O . ILE A 1 101 ? 11.491 1.722 -20.049 1.00 49.25 101 ILE A O 1
ATOM 814 N N . LEU A 1 102 ? 11.301 3.856 -20.677 1.00 50.16 102 LEU A N 1
ATOM 815 C CA . LEU A 1 102 ? 9.846 4.002 -20.752 1.00 50.16 102 LEU A CA 1
ATOM 816 C C . LEU A 1 102 ? 9.609 5.148 -21.744 1.00 50.16 102 LEU A C 1
ATOM 818 O O . LEU A 1 102 ? 10.158 6.233 -21.540 1.00 50.16 102 LEU A O 1
ATOM 822 N N . PRO A 1 103 ? 8.902 4.924 -22.865 1.00 50.78 103 PRO A N 1
ATOM 823 C CA . PRO A 1 103 ? 8.689 5.977 -23.845 1.00 50.78 103 PRO A CA 1
ATOM 824 C C . PRO A 1 103 ? 7.904 7.118 -23.195 1.00 50.78 103 PRO A C 1
ATOM 826 O O . PRO A 1 103 ? 6.796 6.928 -22.691 1.00 50.78 103 PRO A O 1
ATOM 829 N N . VAL A 1 104 ? 8.502 8.309 -23.198 1.00 51.44 104 VAL A N 1
ATOM 830 C CA . VAL A 1 104 ? 7.863 9.526 -22.706 1.00 51.44 104 VAL A CA 1
ATOM 831 C C . VAL A 1 104 ? 6.681 9.841 -23.618 1.00 51.44 104 VAL A C 1
ATOM 833 O O . VAL A 1 104 ? 6.847 10.091 -24.808 1.00 51.44 104 VAL A O 1
ATOM 836 N N . ASN A 1 105 ? 5.498 9.852 -23.013 1.00 44.03 105 ASN A N 1
ATOM 837 C CA . ASN A 1 105 ? 4.218 10.289 -23.562 1.00 44.03 105 ASN A CA 1
ATOM 838 C C . ASN A 1 105 ? 3.559 9.418 -24.653 1.00 44.03 105 ASN A C 1
ATOM 840 O O . ASN A 1 105 ? 3.794 9.548 -25.851 1.00 44.03 105 ASN A O 1
ATOM 844 N N . ILE A 1 106 ? 2.635 8.575 -24.176 1.00 52.03 106 ILE A N 1
ATOM 845 C CA . ILE A 1 106 ? 1.258 8.366 -24.665 1.00 52.03 106 ILE A CA 1
ATOM 846 C C . ILE A 1 106 ? 1.042 8.659 -26.157 1.00 52.03 106 ILE A C 1
ATOM 848 O O . ILE A 1 106 ? 0.362 9.597 -26.562 1.00 52.03 106 ILE A O 1
ATOM 852 N N . ASN A 1 107 ? 1.516 7.748 -26.990 1.00 43.22 107 ASN A N 1
ATOM 853 C CA . ASN A 1 107 ? 0.646 7.201 -28.013 1.00 43.22 107 ASN A CA 1
ATOM 854 C C . ASN A 1 107 ? 1.073 5.747 -28.184 1.00 43.22 107 ASN A C 1
ATOM 856 O O . ASN A 1 107 ? 2.235 5.495 -28.506 1.00 43.22 107 ASN A O 1
ATOM 860 N N . LYS A 1 108 ? 0.175 4.789 -27.918 1.00 52.56 108 LYS A N 1
ATOM 861 C CA . LYS A 1 108 ? 0.391 3.375 -28.264 1.00 52.56 108 LYS A CA 1
ATOM 862 C C . LYS A 1 108 ? 0.417 3.282 -29.792 1.00 52.56 108 LYS A C 1
ATOM 864 O O . LYS A 1 108 ? -0.544 2.845 -30.415 1.00 52.56 108 LYS A O 1
ATOM 869 N N . LYS A 1 109 ? 1.481 3.781 -30.420 1.00 57.75 109 LYS A N 1
ATOM 870 C CA . LYS A 1 109 ? 1.714 3.562 -31.839 1.00 57.75 109 LYS A CA 1
ATOM 871 C C . LYS A 1 109 ? 1.912 2.067 -32.018 1.00 57.75 109 LYS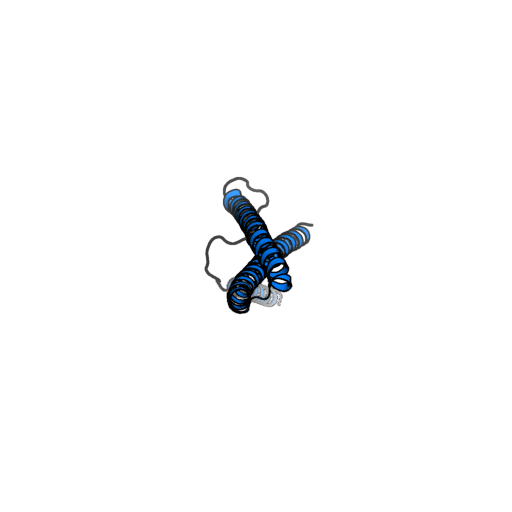 A C 1
ATOM 873 O O . LYS A 1 109 ? 2.493 1.399 -31.165 1.00 57.75 109 LYS A O 1
ATOM 878 N N . ALA A 1 110 ? 1.388 1.557 -33.117 1.00 57.31 110 ALA A N 1
ATOM 879 C CA . ALA A 1 110 ? 1.550 0.179 -33.520 1.00 57.31 110 ALA A CA 1
ATOM 880 C C . ALA A 1 110 ? 3.040 -0.122 -33.758 1.00 57.31 110 ALA A C 1
ATOM 882 O O . ALA A 1 110 ? 3.544 0.080 -34.859 1.00 57.31 110 ALA A O 1
ATOM 883 N N . VAL A 1 111 ? 3.746 -0.571 -32.715 1.00 63.09 111 VAL A N 1
ATOM 884 C CA . VAL A 1 111 ? 5.168 -0.961 -32.781 1.00 63.09 111 VAL A CA 1
ATOM 885 C C . VAL A 1 111 ? 5.377 -2.016 -33.875 1.00 63.09 111 VAL A C 1
ATOM 887 O O . VAL A 1 111 ? 6.351 -1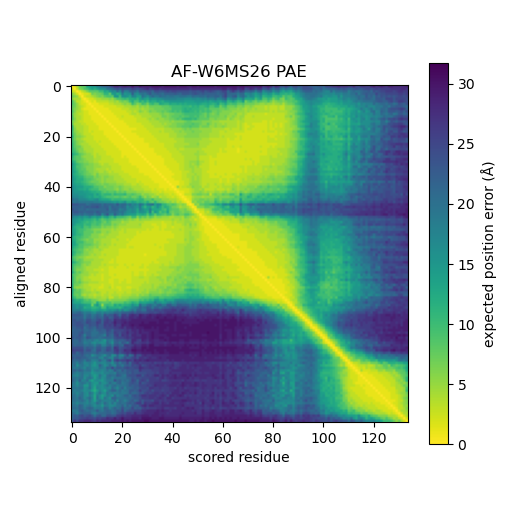.951 -34.619 1.00 63.09 111 VAL A O 1
ATOM 890 N N . TRP A 1 112 ? 4.377 -2.881 -34.069 1.00 68.12 112 TRP A N 1
ATOM 891 C CA . TRP A 1 112 ? 4.343 -3.917 -35.100 1.00 68.12 112 TRP A CA 1
ATOM 892 C C . TRP A 1 112 ? 4.411 -3.390 -36.541 1.00 68.12 112 TRP A C 1
ATOM 894 O O . TRP A 1 112 ? 4.865 -4.110 -37.420 1.00 68.12 112 TRP A O 1
ATOM 904 N N . VAL A 1 113 ? 3.991 -2.148 -36.819 1.00 69.56 113 VAL A N 1
ATOM 905 C CA . VAL A 1 113 ? 3.984 -1.610 -38.197 1.00 69.56 113 VAL A CA 1
ATOM 906 C C . VAL A 1 113 ? 5.401 -1.339 -38.698 1.00 69.56 113 VAL A C 1
ATOM 908 O O . VAL A 1 113 ? 5.663 -1.486 -39.889 1.00 69.56 113 VAL A O 1
ATOM 911 N N . GLY A 1 114 ? 6.310 -0.936 -37.805 1.00 74.00 114 GLY A N 1
ATOM 912 C CA . GLY A 1 114 ? 7.711 -0.711 -38.164 1.00 74.00 114 GLY A CA 1
ATOM 913 C C . GLY A 1 114 ? 8.412 -2.021 -38.510 1.00 74.00 114 GLY A C 1
ATOM 914 O O . GLY A 1 114 ? 9.034 -2.125 -39.561 1.00 74.00 114 GLY A O 1
ATOM 915 N N . GLU A 1 115 ? 8.234 -3.027 -37.657 1.00 79.38 115 GLU A N 1
ATOM 916 C CA . GLU A 1 115 ? 8.786 -4.370 -37.852 1.00 79.38 115 GLU A CA 1
ATOM 917 C C . GLU A 1 115 ? 8.201 -5.052 -39.096 1.00 79.38 115 GLU A C 1
ATOM 919 O O . GLU A 1 115 ? 8.938 -5.606 -39.904 1.00 79.38 115 GLU A O 1
ATOM 924 N N . TRP A 1 116 ? 6.891 -4.918 -39.321 1.00 79.62 116 TRP A N 1
ATOM 925 C CA . TRP A 1 116 ? 6.228 -5.450 -40.510 1.00 79.62 116 TRP A CA 1
ATOM 926 C C . TRP A 1 116 ? 6.771 -4.847 -41.812 1.00 79.62 116 TRP A C 1
ATOM 928 O O . TRP A 1 116 ? 7.069 -5.587 -42.745 1.00 79.62 116 TRP A O 1
ATOM 938 N N . LYS A 1 117 ? 6.952 -3.520 -41.875 1.00 80.69 117 LYS A N 1
ATOM 939 C CA . LYS A 1 117 ? 7.532 -2.868 -43.062 1.00 80.69 117 LYS A CA 1
ATOM 940 C C . LYS A 1 117 ? 8.980 -3.277 -43.299 1.00 80.69 117 LYS A C 1
ATOM 942 O O . LYS A 1 117 ? 9.354 -3.506 -44.441 1.00 80.69 117 LYS A O 1
ATOM 947 N N . LEU A 1 118 ? 9.772 -3.371 -42.233 1.00 83.31 118 LEU A N 1
ATOM 948 C CA . LEU A 1 118 ? 11.171 -3.770 -42.337 1.00 83.31 118 LEU A CA 1
ATOM 949 C C . LEU A 1 118 ? 11.294 -5.204 -42.862 1.00 83.31 118 LEU A C 1
ATOM 951 O O . LEU A 1 118 ? 12.057 -5.446 -43.789 1.00 83.31 118 LEU A O 1
ATOM 955 N N . ASN A 1 119 ? 10.497 -6.130 -42.328 1.00 86.75 119 ASN A N 1
ATOM 956 C CA . ASN A 1 119 ? 10.485 -7.515 -42.797 1.00 86.75 119 ASN A CA 1
ATOM 957 C C . ASN A 1 119 ? 10.041 -7.610 -44.261 1.00 86.75 119 ASN A C 1
ATOM 959 O O . ASN A 1 119 ? 10.628 -8.368 -45.023 1.00 86.75 119 ASN A O 1
ATOM 963 N N . GLN A 1 120 ? 9.072 -6.791 -44.677 1.00 86.19 120 GLN A N 1
ATOM 964 C CA . GLN A 1 120 ? 8.633 -6.734 -46.070 1.00 86.19 120 GLN A CA 1
ATOM 965 C C . GLN A 1 120 ? 9.722 -6.188 -47.013 1.00 86.19 120 GLN A C 1
ATOM 967 O O . GLN A 1 120 ? 9.862 -6.651 -48.143 1.00 86.19 120 GLN A O 1
ATOM 972 N N . GLU A 1 121 ? 10.501 -5.195 -46.576 1.00 85.56 121 GLU A N 1
ATOM 973 C CA . GLU A 1 121 ? 11.641 -4.684 -47.346 1.00 85.56 121 GLU A CA 1
ATOM 974 C C . GLU A 1 121 ? 12.762 -5.724 -47.462 1.00 85.56 121 GLU A C 1
ATOM 976 O O . GLU A 1 121 ? 13.334 -5.875 -48.540 1.00 85.56 121 GLU A O 1
ATOM 981 N N . VAL A 1 122 ? 13.040 -6.471 -46.390 1.00 90.75 122 VAL A N 1
ATOM 982 C CA . VAL A 1 122 ? 14.022 -7.567 -46.395 1.00 90.75 122 VAL A CA 1
ATOM 983 C C . VAL A 1 122 ? 13.585 -8.692 -47.335 1.00 90.75 122 VAL A C 1
ATOM 985 O O . VAL A 1 122 ? 14.373 -9.101 -48.181 1.00 90.75 122 VAL A O 1
ATOM 988 N N . GLU A 1 123 ? 12.326 -9.121 -47.268 1.00 90.31 123 GLU A N 1
ATOM 989 C CA . GLU A 1 123 ? 11.771 -10.175 -48.131 1.00 90.31 123 GLU A CA 1
ATOM 990 C C . GLU A 1 123 ? 11.824 -9.784 -49.620 1.00 90.31 123 GLU A C 1
ATOM 992 O O . GLU A 1 123 ? 12.205 -10.580 -50.477 1.00 90.31 123 GLU A O 1
ATOM 997 N N . ASN A 1 124 ? 11.540 -8.516 -49.941 1.00 86.38 124 ASN A N 1
ATOM 998 C CA . ASN A 1 124 ? 11.692 -8.000 -51.304 1.00 86.38 124 ASN A CA 1
ATOM 999 C C . ASN A 1 124 ? 13.159 -7.979 -51.766 1.00 86.38 124 ASN A C 1
ATOM 1001 O O . ASN A 1 124 ? 13.443 -8.263 -52.930 1.00 86.38 124 ASN A O 1
ATOM 1005 N N . LEU A 1 125 ? 14.097 -7.627 -50.881 1.00 87.38 125 LEU A N 1
ATOM 1006 C CA . LEU A 1 125 ? 15.526 -7.631 -51.199 1.00 87.38 125 LEU A CA 1
ATOM 1007 C C . LEU A 1 125 ? 16.050 -9.052 -51.428 1.00 87.38 125 LEU A C 1
ATOM 1009 O O . LEU A 1 125 ? 16.839 -9.251 -52.352 1.00 87.38 125 LEU A O 1
ATOM 1013 N N . GLU A 1 126 ? 15.598 -10.022 -50.633 1.00 90.06 126 GLU A N 1
ATOM 1014 C CA . GLU A 1 126 ? 15.913 -11.443 -50.806 1.00 90.06 126 GLU A CA 1
ATOM 1015 C C . GLU A 1 126 ? 15.393 -11.960 -52.153 1.00 90.06 126 GLU A C 1
ATOM 1017 O O . GLU A 1 126 ? 16.170 -12.518 -52.929 1.00 90.06 126 GLU A O 1
ATOM 1022 N N . ALA A 1 127 ? 14.141 -11.654 -52.506 1.00 86.44 127 ALA A N 1
ATOM 1023 C CA . ALA A 1 127 ? 13.562 -12.030 -53.797 1.00 86.44 127 ALA A CA 1
ATOM 1024 C C . ALA A 1 127 ? 14.336 -11.443 -54.997 1.00 86.44 127 ALA A C 1
ATOM 1026 O O . ALA A 1 127 ? 14.591 -12.137 -55.981 1.00 86.44 127 ALA A O 1
ATOM 1027 N N . MET A 1 128 ? 14.773 -10.180 -54.914 1.00 84.50 128 MET A N 1
ATOM 1028 C CA . MET A 1 128 ? 15.589 -9.549 -55.965 1.00 84.50 128 MET A CA 1
ATOM 1029 C C . MET A 1 128 ? 17.007 -10.135 -56.064 1.00 84.50 128 MET A C 1
ATOM 1031 O O . MET A 1 128 ? 17.625 -10.095 -57.132 1.00 84.50 128 MET A O 1
ATOM 1035 N N . LEU A 1 129 ? 17.553 -10.631 -54.953 1.00 84.62 129 LEU A N 1
ATOM 1036 C CA . LEU A 1 129 ? 18.848 -11.308 -54.909 1.00 84.62 129 LEU A CA 1
ATOM 1037 C C . LEU A 1 129 ? 18.768 -12.697 -55.547 1.00 84.62 129 LEU A C 1
ATOM 1039 O O . LEU A 1 129 ? 19.662 -13.052 -56.314 1.00 84.62 129 LEU A O 1
ATOM 1043 N N . GLU A 1 130 ? 17.692 -13.440 -55.290 1.00 83.62 130 GLU A N 1
ATOM 1044 C CA . GLU A 1 130 ? 17.426 -14.739 -55.917 1.00 83.62 130 GLU A CA 1
ATOM 1045 C C . GLU A 1 130 ? 17.164 -14.611 -57.426 1.00 83.62 130 GLU A C 1
ATOM 1047 O O . GLU A 1 130 ? 17.697 -15.397 -58.210 1.00 83.62 130 GLU A O 1
ATOM 1052 N N . GLU A 1 131 ? 16.438 -13.573 -57.857 1.00 75.94 131 GLU A N 1
ATOM 1053 C CA . GLU A 1 131 ? 16.188 -13.282 -59.277 1.00 75.94 131 GLU A CA 1
ATOM 1054 C C . GLU A 1 131 ? 17.470 -12.906 -60.040 1.00 75.94 131 GLU A C 1
ATOM 1056 O O . GLU A 1 131 ? 17.609 -13.231 -61.215 1.00 75.94 131 GLU A O 1
ATOM 1061 N N . LYS A 1 132 ? 18.439 -12.255 -59.381 1.00 62.09 132 LYS A N 1
ATOM 1062 C CA . LYS A 1 132 ? 19.751 -11.934 -59.974 1.00 62.09 132 LYS A CA 1
ATOM 1063 C C . LYS A 1 132 ? 20.772 -13.073 -59.915 1.00 62.09 132 LYS A C 1
ATOM 1065 O O . LYS A 1 132 ? 21.827 -12.952 -60.538 1.00 62.09 132 LYS A O 1
ATOM 1070 N N . ALA A 1 133 ? 20.512 -14.112 -59.125 1.00 57.06 133 ALA A N 1
ATOM 1071 C CA . ALA A 1 133 ? 21.390 -15.270 -58.978 1.00 57.06 133 ALA A CA 1
ATOM 1072 C C . ALA A 1 133 ? 21.038 -16.428 -59.936 1.00 57.06 133 ALA A C 1
ATOM 1074 O O . ALA A 1 133 ? 21.840 -17.358 -60.056 1.00 57.06 133 ALA A O 1
ATOM 1075 N N . SER A 1 134 ? 19.879 -16.367 -60.612 1.00 48.72 134 SER A N 1
ATOM 1076 C CA . SER A 1 134 ? 19.506 -17.215 -61.763 1.00 48.72 134 SER A CA 1
ATOM 1077 C C . SER A 1 134 ? 19.861 -16.560 -63.095 1.00 48.72 134 SER A C 1
ATOM 1079 O O . SER A 1 134 ? 20.145 -17.320 -64.048 1.00 48.72 134 SER A O 1
#

Solvent-accessible surface area (backbone atoms only — not comparable to full-atom values): 7529 Å² total; per-residue (Å²): 132,63,65,69,57,49,54,52,52,52,48,58,48,52,53,52,50,51,54,32,52,49,32,51,52,51,26,53,51,27,46,52,51,24,53,48,30,52,54,50,39,55,54,32,65,78,64,73,44,64,82,65,36,57,56,35,52,51,52,26,53,50,24,51,51,50,28,54,52,29,46,51,50,28,54,52,47,50,52,50,52,51,50,54,52,48,53,60,60,58,48,65,77,70,71,101,70,92,72,86,88,76,83,86,75,93,67,93,65,68,67,63,56,59,56,51,52,50,53,53,53,49,53,51,50,51,53,54,51,55,65,71,73,107

InterPro domains:
  IPR019404 Mediator complex, subunit Med11 [PF10280] (11-129)

Foldseek 3Di:
DPPVVVVVVVVVLVVLVVVLVVLVVLLVVLVVLLVVLVVVLVVCVVVVPPVVNVVSVVSNVVSVVSNVVSVVVSVVSVVVSVVVVVVLVVCVPDDPDDGDDDDPDDDPPVPVVVVVVVVVVVVVVVVVVVVVVD

Mean predicted aligned error: 13.98 Å

Radius of gyration: 28.16 Å; Cα contacts (8 Å, |Δi|>4): 61; chains: 1; bounding box: 53×31×91 Å

Secondary structure (DSSP, 8-state):
--HHHHHHHHHHHHHHHHHHHHHHHHHHHHHHHHHHHHHHHHHHHTTT-HHHHHHHHHHHHHHHHHHHHHHHHHHHHHHHHHHHHHHHHHGGGS-SS----S-SS-----HHHHHHHHHHHHHHHHHHHHHHH-

Organism: NCBI:txid1382522

Sequence (134 aa):
MSEESDIRYIQERLDSLYEIDTKIVTLLDNMSSAISNLHEGKKMISQSKEESLEEVKKQFKENCGNVYENLSSAVIGLRREIKLLDHRTNANVVSDKEVRILPVNINKKAVWVGEWKLNQEVENLEAMLEEKAS